Protein AF-A0A916Z5V9-F1 (afdb_monomer)

Mean predicted aligned error: 11.47 Å

Nearest PDB structures (foldseek):
  3dfe-assembly2_C  TM=6.364E-01  e=1.046E-01  Trichormus variabilis ATCC 29413
  3dfe-assembly1_F  TM=5.814E-01  e=8.652E-02  Trichormus variabilis ATCC 29413
  6wue-assembly1_A-2  TM=5.773E-01  e=1.529E-01  Synechocystis sp. PCC 6803
  5aa0-assembly1_BZ  TM=5.928E-01  e=3.622E+00  Thermus thermophilus HB8
  5a9z-assembly1_CA  TM=5.928E-01  e=7.267E+00  Thermus thermophilus HB8

Secondary structure (DSSP, 8-state):
--------------S---TT-EEEEE-SHHHHHHHHHHHHHTT---EEEEE-SSS-EEEEE-S--HHHHHHHHHHHHHH-GGGBPPHHHHHHTT---

Foldseek 3Di:
DDDDDDDDPPPPPPPDDPPPKFKWKDQDPVVVVVLCVQLVVLQQNAWDWDDQDPGTIIIIGPPGDPSSVVSSVVVCVVPPVPGGDDCVRCVVSVHDD

Structure (mmCIF, N/CA/C/O backbone):
data_AF-A0A916Z5V9-F1
#
_entry.id   AF-A0A916Z5V9-F1
#
loop_
_atom_site.group_PDB
_atom_site.id
_atom_site.type_symbol
_atom_site.label_atom_id
_atom_site.label_alt_id
_atom_site.label_comp_id
_atom_site.label_asym_id
_atom_site.label_entity_id
_atom_site.label_seq_id
_atom_site.pdbx_PDB_ins_code
_atom_site.Cartn_x
_atom_site.Cartn_y
_atom_site.Cartn_z
_atom_site.occupancy
_atom_site.B_iso_or_equiv
_atom_site.auth_seq_id
_atom_site.auth_comp_id
_atom_site.auth_asym_id
_atom_site.auth_atom_id
_atom_site.pdbx_PDB_model_num
ATOM 1 N N . MET A 1 1 ? 27.847 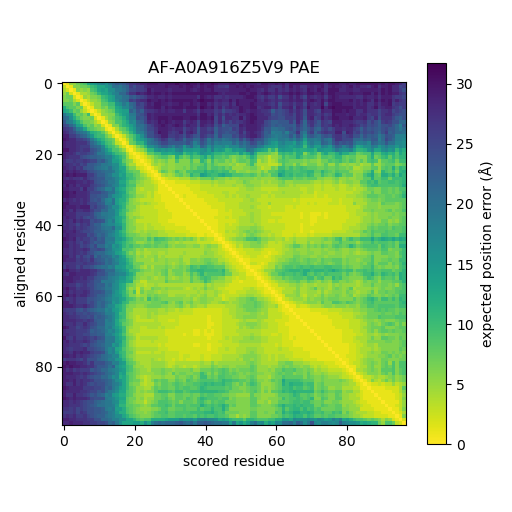-53.740 -15.525 1.00 38.66 1 MET A N 1
ATOM 2 C CA . MET A 1 1 ? 27.780 -52.319 -15.929 1.00 38.66 1 MET A CA 1
ATOM 3 C C . MET A 1 1 ? 26.771 -51.641 -15.010 1.00 38.66 1 MET A C 1
ATOM 5 O O . MET A 1 1 ? 25.653 -52.128 -14.924 1.00 38.66 1 MET A O 1
ATOM 9 N N . LYS A 1 2 ? 27.189 -50.651 -14.214 1.00 37.53 2 LYS A N 1
ATOM 10 C CA . LYS A 1 2 ? 26.376 -50.005 -13.168 1.00 37.53 2 LYS A CA 1
ATOM 11 C C . LYS A 1 2 ? 26.188 -48.518 -13.507 1.00 37.53 2 LYS A C 1
ATOM 13 O O . LYS A 1 2 ? 27.199 -47.836 -13.586 1.00 37.53 2 LYS A O 1
ATOM 18 N N . ILE A 1 3 ? 24.910 -48.100 -13.578 1.00 44.22 3 ILE A N 1
ATOM 19 C CA . ILE A 1 3 ? 24.325 -46.783 -13.203 1.00 44.22 3 ILE A CA 1
ATOM 20 C C . ILE A 1 3 ? 24.714 -45.628 -14.174 1.00 44.22 3 ILE A C 1
ATOM 22 O O . ILE A 1 3 ? 25.843 -45.557 -14.624 1.00 44.22 3 ILE A O 1
ATOM 26 N N . ALA A 1 4 ? 23.837 -44.730 -14.636 1.00 41.12 4 ALA A N 1
ATOM 27 C CA . ALA A 1 4 ? 22.837 -43.970 -13.896 1.00 41.12 4 ALA A CA 1
ATOM 28 C C . ALA A 1 4 ? 21.646 -43.537 -14.766 1.00 41.12 4 ALA A C 1
ATOM 30 O O . ALA A 1 4 ? 21.824 -43.027 -15.869 1.00 41.12 4 ALA A O 1
ATOM 31 N 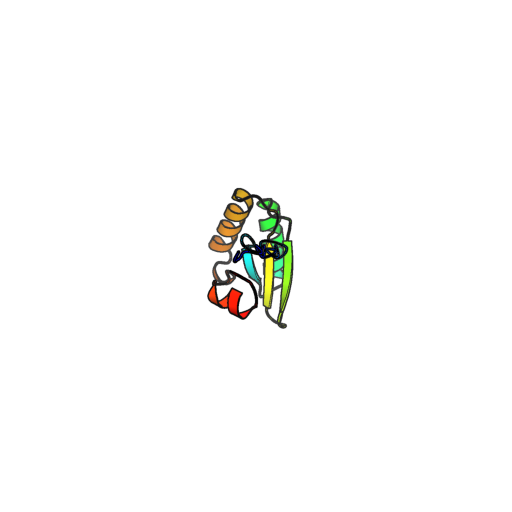N . ILE A 1 5 ? 20.437 -43.670 -14.218 1.00 53.47 5 ILE A N 1
ATOM 32 C CA . ILE A 1 5 ? 19.259 -42.931 -14.675 1.00 53.47 5 ILE A CA 1
ATOM 33 C C . ILE A 1 5 ? 19.344 -41.560 -14.005 1.00 53.47 5 ILE A C 1
ATOM 35 O O . ILE A 1 5 ? 19.203 -41.453 -12.787 1.00 53.47 5 ILE A O 1
ATOM 39 N N . ALA A 1 6 ? 19.622 -40.525 -14.793 1.00 44.69 6 ALA A N 1
ATOM 40 C CA . ALA A 1 6 ? 19.516 -39.147 -14.345 1.00 44.69 6 ALA A CA 1
ATOM 41 C C . ALA A 1 6 ? 18.028 -38.803 -14.194 1.00 44.69 6 ALA A C 1
ATOM 43 O O . ALA A 1 6 ? 17.331 -38.544 -15.173 1.00 44.69 6 ALA A O 1
ATOM 44 N N . LEU A 1 7 ? 17.532 -38.837 -12.958 1.00 46.75 7 LEU A N 1
ATOM 45 C CA . LEU A 1 7 ? 16.286 -38.175 -12.597 1.00 46.75 7 LEU A CA 1
ATOM 46 C C . LEU A 1 7 ? 16.545 -36.671 -12.698 1.00 46.75 7 LEU A C 1
ATOM 48 O O . LEU A 1 7 ? 17.186 -36.102 -11.818 1.00 46.75 7 LEU A O 1
ATOM 52 N N . LEU A 1 8 ? 16.087 -36.035 -13.781 1.00 37.38 8 LEU A N 1
ATOM 53 C CA . LEU A 1 8 ? 15.922 -34.586 -13.786 1.00 37.38 8 LEU A CA 1
ATOM 54 C C . LEU A 1 8 ? 14.829 -34.263 -12.758 1.00 37.38 8 LEU A C 1
ATOM 56 O O . LEU A 1 8 ? 13.681 -34.665 -12.975 1.00 37.38 8 LEU A O 1
ATOM 60 N N . PRO A 1 9 ? 15.128 -33.550 -11.659 1.00 48.97 9 PRO A N 1
ATOM 61 C CA . PRO A 1 9 ? 14.071 -32.935 -10.886 1.00 48.97 9 PRO A CA 1
ATOM 62 C C . PRO A 1 9 ? 13.402 -31.915 -11.806 1.00 48.97 9 PRO A C 1
ATOM 64 O O . PRO A 1 9 ? 14.007 -30.920 -12.205 1.00 48.97 9 PRO A O 1
ATOM 67 N N . MET A 1 10 ? 12.157 -32.199 -12.182 1.00 37.28 10 MET A N 1
ATOM 68 C CA . MET A 1 10 ? 11.261 -31.189 -12.718 1.00 37.28 10 MET A CA 1
ATOM 69 C C . MET A 1 10 ? 11.138 -30.116 -11.638 1.00 37.28 10 MET A C 1
ATOM 71 O O . MET A 1 10 ? 10.428 -30.290 -10.648 1.00 37.28 10 MET A O 1
ATOM 75 N N . LEU A 1 11 ? 11.906 -29.040 -11.799 1.00 41.03 11 LEU A N 1
ATOM 76 C CA . LEU A 1 11 ? 11.712 -27.796 -11.079 1.00 41.03 11 LEU A CA 1
ATOM 77 C C . LEU A 1 11 ? 10.293 -27.343 -11.407 1.00 41.03 11 LEU A C 1
ATOM 79 O O . LEU A 1 11 ? 10.021 -26.830 -12.491 1.00 41.03 11 LEU A O 1
ATOM 83 N N . MET A 1 12 ? 9.386 -27.596 -10.468 1.00 42.56 12 MET A N 1
ATOM 84 C CA . MET A 1 12 ? 8.134 -26.874 -10.352 1.00 42.56 12 MET A CA 1
ATOM 85 C C . MET A 1 12 ? 8.521 -25.399 -10.275 1.00 42.56 12 MET A C 1
ATOM 87 O O . MET A 1 12 ? 8.905 -24.902 -9.218 1.00 42.56 12 MET A O 1
ATOM 91 N N . ALA A 1 13 ? 8.490 -24.714 -11.416 1.00 40.69 13 ALA A N 1
ATOM 92 C CA . ALA A 1 13 ? 8.398 -23.271 -11.451 1.00 40.69 13 ALA A CA 1
ATOM 93 C C . ALA A 1 13 ? 7.062 -22.937 -10.784 1.00 40.69 13 ALA A C 1
ATOM 95 O O . ALA A 1 13 ? 6.013 -22.922 -11.428 1.00 40.69 13 ALA A O 1
ATOM 96 N N . GLY A 1 14 ? 7.100 -22.783 -9.457 1.00 36.44 14 GLY A N 1
ATOM 97 C CA . GLY A 1 14 ? 6.017 -22.191 -8.697 1.00 36.44 14 GLY A CA 1
ATOM 98 C C . GLY A 1 14 ? 5.663 -20.883 -9.387 1.00 36.44 14 GLY A C 1
ATOM 99 O O . GLY A 1 14 ? 6.521 -20.025 -9.596 1.00 36.44 14 GLY A O 1
ATOM 100 N N . CYS A 1 15 ? 4.426 -20.797 -9.857 1.00 39.25 15 CYS A N 1
ATOM 101 C CA . CYS A 1 15 ? 3.911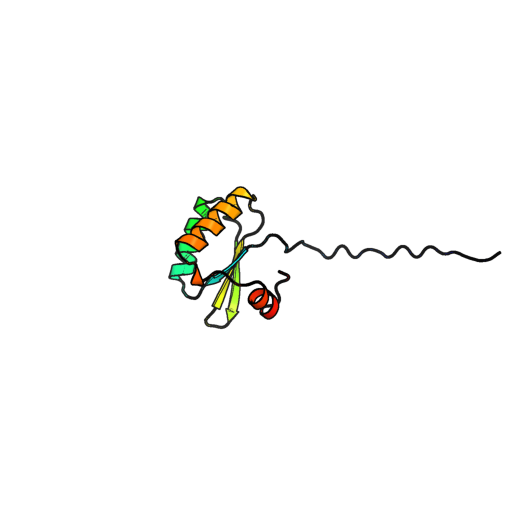 -19.625 -10.532 1.00 39.25 15 CYS A CA 1
ATOM 102 C C . CYS A 1 15 ? 4.076 -18.391 -9.638 1.00 39.25 15 CYS A C 1
ATOM 104 O O . CYS A 1 15 ? 3.582 -18.376 -8.517 1.00 39.25 15 CYS A O 1
ATOM 106 N N . GLY A 1 16 ? 4.692 -17.349 -10.196 1.00 34.94 16 GLY A N 1
ATOM 107 C CA . GLY A 1 16 ? 4.447 -15.966 -9.795 1.00 34.94 16 GLY A CA 1
ATOM 108 C C . GLY A 1 16 ? 5.200 -15.498 -8.556 1.00 34.94 16 GLY A C 1
ATOM 109 O O . GLY A 1 16 ? 4.687 -15.510 -7.448 1.00 34.94 16 GLY A O 1
ATOM 110 N N . GLN A 1 17 ? 6.401 -14.993 -8.798 1.00 36.47 17 GLN A N 1
ATOM 111 C CA . GLN A 1 17 ? 7.197 -14.128 -7.932 1.00 36.47 17 GLN A CA 1
ATOM 112 C C . GLN A 1 17 ? 6.327 -13.057 -7.223 1.00 36.47 17 GLN A C 1
ATOM 114 O O . GLN A 1 17 ? 5.920 -12.075 -7.839 1.00 36.47 17 GLN A O 1
ATOM 119 N N . VAL A 1 18 ? 6.059 -13.229 -5.922 1.00 44.38 18 VAL A N 1
ATOM 120 C CA . VAL A 1 18 ? 5.440 -12.208 -5.040 1.00 44.38 18 VAL A CA 1
ATOM 121 C C . VAL A 1 18 ? 6.483 -11.188 -4.547 1.00 44.38 18 VAL A C 1
ATOM 123 O O . VAL A 1 18 ? 6.143 -10.167 -3.960 1.00 44.38 18 VAL A O 1
ATOM 126 N N . GLY A 1 19 ? 7.766 -11.429 -4.841 1.00 42.59 19 GLY A N 1
ATOM 127 C CA . GLY A 1 19 ? 8.925 -10.743 -4.255 1.00 42.59 19 GLY A CA 1
ATOM 128 C C . GLY A 1 19 ? 9.120 -9.266 -4.612 1.00 42.59 19 GLY A C 1
ATOM 129 O O . GLY A 1 19 ? 10.210 -8.747 -4.410 1.00 42.59 19 GLY A O 1
ATOM 130 N N . ASP A 1 20 ? 8.115 -8.590 -5.163 1.00 53.81 20 ASP A N 1
ATOM 131 C CA . ASP A 1 20 ? 8.181 -7.152 -5.440 1.00 53.81 20 ASP A CA 1
ATOM 132 C C . ASP A 1 20 ? 6.803 -6.474 -5.316 1.00 53.81 20 ASP A C 1
ATOM 134 O O . ASP A 1 20 ? 6.465 -5.540 -6.049 1.00 53.81 20 ASP A O 1
ATOM 138 N N . ALA A 1 21 ? 5.966 -6.997 -4.421 1.00 57.16 21 ALA A N 1
ATOM 139 C CA . ALA A 1 21 ? 4.719 -6.366 -4.034 1.00 57.16 21 ALA A CA 1
ATOM 140 C C . ALA A 1 21 ? 4.917 -5.592 -2.726 1.00 57.16 21 ALA A C 1
ATOM 142 O O . ALA A 1 21 ? 5.419 -6.131 -1.739 1.00 57.16 21 ALA A O 1
ATOM 143 N N . ALA A 1 22 ? 4.546 -4.311 -2.718 1.00 64.81 22 ALA A N 1
ATOM 144 C CA . ALA A 1 22 ? 4.540 -3.524 -1.494 1.00 64.81 22 ALA A CA 1
ATOM 145 C C . ALA A 1 22 ? 3.190 -3.701 -0.795 1.00 64.81 22 ALA A C 1
ATOM 147 O O . ALA A 1 22 ? 2.149 -3.562 -1.439 1.00 64.81 22 ALA A O 1
ATOM 148 N N . HIS A 1 23 ? 3.231 -4.027 0.496 1.00 71.50 23 HIS A N 1
ATOM 149 C CA . HIS A 1 23 ? 2.072 -4.394 1.301 1.00 71.50 23 HIS A CA 1
ATOM 150 C C . HIS A 1 23 ? 1.896 -3.387 2.438 1.00 71.50 23 HIS A C 1
ATOM 152 O O . HIS A 1 23 ? 2.829 -3.138 3.202 1.00 71.50 23 HIS A O 1
ATOM 158 N N . TYR A 1 24 ? 0.694 -2.839 2.576 1.00 73.62 24 TYR A N 1
ATOM 159 C CA . TYR A 1 24 ? 0.405 -1.794 3.560 1.00 73.62 24 TYR A CA 1
ATOM 160 C C . TYR A 1 24 ? -0.921 -2.077 4.265 1.00 73.62 24 TYR A C 1
ATOM 162 O O . TYR A 1 24 ? -1.904 -2.390 3.593 1.00 73.62 24 TYR A O 1
ATOM 170 N N . ALA A 1 25 ? -0.957 -1.971 5.593 1.00 74.88 25 ALA A N 1
ATOM 171 C CA . ALA A 1 25 ? -2.147 -2.183 6.407 1.00 74.88 25 ALA A CA 1
ATOM 172 C C . ALA A 1 25 ? -2.989 -0.917 6.461 1.00 74.88 25 ALA A C 1
ATOM 174 O O . ALA A 1 25 ? -2.622 0.067 7.088 1.00 74.88 25 ALA A O 1
ATOM 175 N N . VAL A 1 26 ? -4.157 -0.959 5.848 1.00 72.12 26 VAL A N 1
ATOM 176 C CA . VAL A 1 26 ? -5.058 0.181 5.786 1.00 72.12 26 VAL A CA 1
ATOM 177 C C . VAL A 1 26 ? -6.196 -0.057 6.766 1.00 72.12 26 VAL A C 1
ATOM 179 O O . VAL A 1 26 ? -6.820 -1.116 6.727 1.00 72.12 26 VAL A O 1
ATOM 182 N N . GLY A 1 27 ? -6.423 0.893 7.676 1.00 66.69 27 GLY A N 1
ATOM 183 C CA . GLY A 1 27 ? -7.425 0.787 8.746 1.00 66.69 27 GLY A CA 1
ATOM 184 C C . GLY A 1 27 ? -8.700 1.596 8.494 1.00 66.69 27 GLY A C 1
ATOM 185 O O . GLY A 1 27 ? -9.661 1.485 9.252 1.00 66.69 27 GLY A O 1
ATOM 186 N N . SER A 1 28 ? -8.739 2.410 7.433 1.00 73.81 28 SER A N 1
ATOM 187 C CA . SER A 1 28 ? -9.900 3.238 7.103 1.00 73.81 28 SER A CA 1
ATOM 188 C C . SER A 1 28 ? -10.131 3.367 5.594 1.00 73.81 28 SER A C 1
ATOM 190 O O . SER A 1 28 ? -9.212 3.259 4.779 1.00 73.81 28 SER A O 1
ATOM 192 N N . ALA A 1 29 ? -11.383 3.631 5.207 1.00 75.38 29 ALA A N 1
ATOM 193 C CA . ALA A 1 29 ? -11.736 3.906 3.813 1.00 75.38 29 ALA A CA 1
ATOM 194 C C . ALA A 1 29 ? -11.095 5.203 3.281 1.00 75.38 29 ALA A C 1
ATOM 196 O O . ALA A 1 29 ? -10.840 5.311 2.081 1.00 75.38 29 ALA A O 1
ATOM 197 N N . ASP A 1 30 ? -10.822 6.167 4.165 1.00 82.12 30 ASP A N 1
ATOM 198 C CA . ASP A 1 30 ? -10.165 7.430 3.822 1.00 82.12 30 ASP A CA 1
ATOM 199 C C . ASP A 1 30 ? -8.694 7.205 3.445 1.00 82.12 30 ASP A C 1
ATOM 201 O O . ASP A 1 30 ? -8.242 7.657 2.390 1.00 82.12 30 ASP A O 1
ATOM 205 N N . ASP A 1 31 ? -7.976 6.403 4.235 1.00 79.38 31 ASP A N 1
ATOM 206 C CA . ASP A 1 31 ? -6.591 6.024 3.941 1.00 79.38 31 ASP A CA 1
ATOM 207 C C . ASP A 1 31 ? -6.503 5.228 2.633 1.00 79.38 31 ASP A C 1
ATOM 209 O O . ASP A 1 31 ? -5.648 5.507 1.792 1.00 79.38 31 ASP A O 1
ATOM 213 N N . LEU A 1 32 ? -7.453 4.313 2.388 1.00 79.31 32 LEU A N 1
ATOM 214 C CA . LEU A 1 32 ? -7.548 3.588 1.113 1.00 79.31 32 LEU A CA 1
ATOM 215 C C . LEU A 1 32 ? -7.721 4.544 -0.076 1.00 79.31 32 LEU A C 1
ATOM 217 O O . LEU A 1 32 ? -7.116 4.338 -1.131 1.00 79.31 32 LEU A O 1
ATOM 221 N N . GLY A 1 33 ? -8.543 5.586 0.076 1.00 83.88 33 GLY A N 1
ATOM 222 C CA . GLY A 1 33 ? -8.745 6.614 -0.943 1.00 83.88 33 GLY A CA 1
ATOM 223 C C . GLY A 1 33 ? -7.465 7.394 -1.243 1.00 83.88 33 GLY A C 1
ATOM 224 O O . GLY A 1 33 ? -7.069 7.502 -2.404 1.00 83.88 33 GLY A O 1
ATOM 225 N N . LYS A 1 34 ? -6.779 7.876 -0.201 1.00 87.12 34 LYS A N 1
ATOM 226 C CA . LYS A 1 34 ? -5.513 8.618 -0.325 1.00 87.12 34 LYS A CA 1
ATOM 227 C C . LYS A 1 34 ? -4.418 7.777 -0.977 1.00 87.12 34 LYS A C 1
ATOM 229 O O . LYS A 1 34 ? -3.742 8.244 -1.890 1.00 87.12 34 LYS A O 1
ATOM 234 N N . MET A 1 35 ? -4.297 6.515 -0.574 1.00 86.06 35 MET A N 1
ATOM 235 C CA . MET A 1 35 ? -3.328 5.583 -1.149 1.00 86.06 35 MET A CA 1
ATOM 236 C C . MET A 1 35 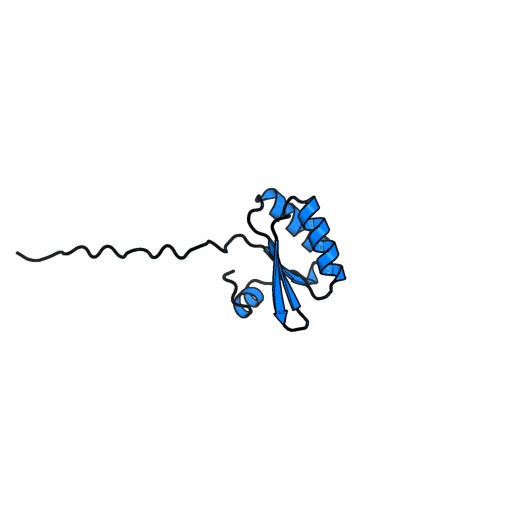? -3.598 5.287 -2.621 1.00 86.06 35 MET A C 1
ATOM 238 O O . MET A 1 35 ? -2.658 5.225 -3.406 1.00 86.06 35 MET A O 1
ATOM 242 N N . ARG A 1 36 ? -4.868 5.144 -3.025 1.00 87.38 36 ARG A N 1
ATOM 243 C CA . ARG A 1 36 ? -5.234 4.969 -4.440 1.00 87.38 36 ARG A CA 1
ATOM 244 C C . ARG A 1 36 ? -4.781 6.143 -5.297 1.00 87.38 36 ARG A C 1
ATOM 246 O O . ARG A 1 36 ? -4.233 5.920 -6.374 1.00 87.38 36 ARG A O 1
ATOM 253 N N . VAL A 1 37 ? -5.007 7.366 -4.819 1.00 90.69 37 VAL A N 1
ATOM 254 C CA . VAL A 1 37 ? -4.592 8.591 -5.517 1.00 90.69 37 VAL A CA 1
ATOM 255 C C . VAL A 1 37 ? -3.070 8.653 -5.611 1.00 90.69 37 VAL A C 1
ATOM 257 O O . VAL A 1 37 ? -2.537 8.761 -6.708 1.00 90.69 37 VAL A O 1
ATOM 260 N N . ALA A 1 38 ? -2.361 8.465 -4.499 1.00 90.75 38 ALA A N 1
ATOM 26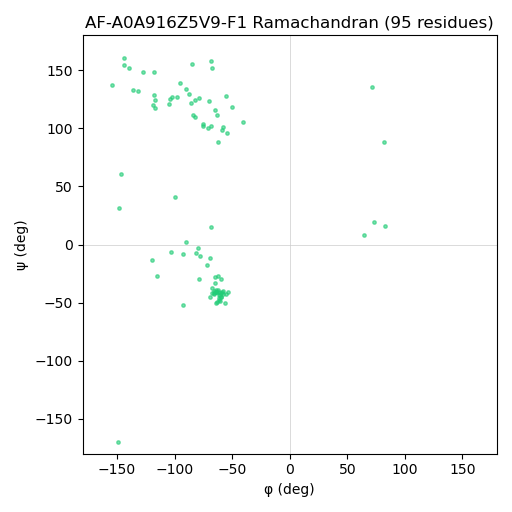1 C CA . ALA A 1 38 ? -0.900 8.495 -4.495 1.00 90.75 38 ALA A CA 1
ATOM 262 C C . ALA A 1 38 ? -0.274 7.397 -5.375 1.00 90.75 38 ALA A C 1
ATOM 264 O O . ALA A 1 38 ? 0.677 7.652 -6.112 1.00 90.75 38 ALA A O 1
ATOM 265 N N . ALA A 1 39 ? -0.826 6.181 -5.352 1.00 89.25 39 ALA A N 1
ATOM 266 C CA . ALA A 1 39 ? -0.378 5.094 -6.216 1.00 89.25 39 ALA A CA 1
ATOM 267 C C . ALA A 1 39 ? -0.616 5.423 -7.697 1.00 89.25 39 ALA A C 1
ATOM 269 O O . ALA A 1 39 ? 0.251 5.160 -8.527 1.00 89.25 39 ALA A O 1
ATOM 270 N N . HIS A 1 40 ? -1.754 6.031 -8.038 1.00 90.19 40 HIS A N 1
ATOM 271 C CA . HIS A 1 40 ? -2.020 6.518 -9.390 1.00 90.19 40 HIS A CA 1
ATOM 272 C C . HIS A 1 40 ? -1.013 7.599 -9.817 1.00 90.19 40 HIS A C 1
ATOM 274 O O . HIS A 1 40 ? -0.418 7.477 -10.888 1.00 90.19 40 HIS A O 1
ATOM 280 N N . ASP A 1 41 ? -0.768 8.598 -8.969 1.00 93.06 41 ASP A N 1
ATOM 281 C CA . ASP A 1 41 ? 0.130 9.724 -9.258 1.00 93.06 41 ASP A CA 1
ATOM 282 C C . ASP A 1 41 ? 1.593 9.283 -9.423 1.00 93.06 41 ASP A C 1
ATOM 284 O O . ASP A 1 41 ? 2.317 9.817 -10.262 1.00 93.06 41 ASP A O 1
ATOM 288 N N . CYS A 1 42 ? 2.014 8.250 -8.689 1.00 89.56 42 CYS A N 1
ATOM 289 C CA . CYS A 1 42 ? 3.326 7.620 -8.848 1.00 89.56 42 CYS A CA 1
ATOM 290 C C . CYS A 1 42 ? 3.407 6.633 -10.031 1.00 89.56 42 CYS A C 1
ATOM 292 O O . CYS A 1 42 ? 4.472 6.069 -10.276 1.00 89.56 42 CYS A O 1
ATOM 294 N N . GLY A 1 43 ? 2.315 6.372 -10.759 1.00 88.38 43 GLY A N 1
ATOM 295 C CA . GLY A 1 43 ? 2.285 5.374 -11.837 1.00 88.38 43 GLY A CA 1
ATOM 296 C C . GLY A 1 43 ? 2.300 3.913 -11.353 1.00 88.38 43 GLY A C 1
ATOM 297 O O . GLY A 1 43 ? 2.614 3.007 -12.123 1.00 88.38 43 GLY A O 1
ATOM 298 N N . ALA A 1 44 ? 1.947 3.671 -10.089 1.00 86.00 44 ALA A N 1
ATOM 299 C CA . ALA A 1 44 ? 1.767 2.364 -9.454 1.00 86.00 44 ALA A CA 1
ATOM 300 C C . ALA A 1 44 ? 0.273 1.970 -9.369 1.00 86.00 44 ALA A C 1
ATOM 302 O O . ALA A 1 44 ? -0.197 1.446 -8.362 1.00 86.00 44 ALA A O 1
ATOM 303 N N . SER A 1 45 ? -0.497 2.245 -10.426 1.00 77.00 45 SER A N 1
ATOM 304 C CA . SER A 1 45 ? -1.964 2.113 -10.448 1.00 77.00 45 SER A CA 1
ATOM 305 C C . SER A 1 45 ?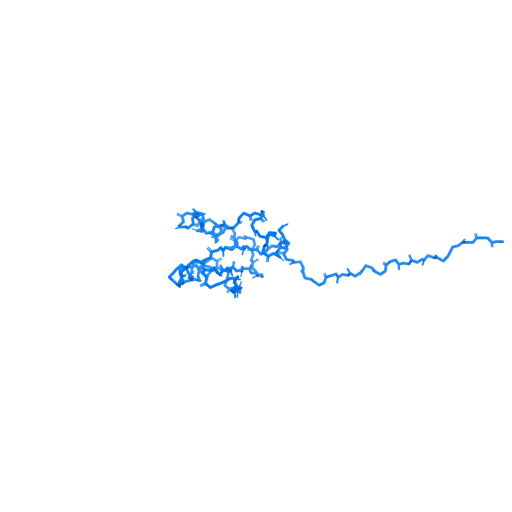 -2.483 0.670 -10.450 1.00 77.00 45 SER A C 1
ATOM 307 O O . SER A 1 45 ? -3.650 0.433 -10.133 1.00 77.00 45 SER A O 1
ATOM 309 N N . GLN A 1 46 ? -1.638 -0.303 -10.795 1.00 78.38 46 GLN A N 1
ATOM 310 C CA . GLN A 1 46 ? -1.969 -1.722 -10.702 1.00 78.38 46 GLN A CA 1
ATOM 311 C C . GLN A 1 46 ? -1.916 -2.170 -9.238 1.00 78.38 46 GLN A C 1
ATOM 313 O O . GLN A 1 46 ? -0.844 -2.341 -8.653 1.00 78.38 46 GLN A O 1
ATOM 318 N N . MET A 1 47 ? -3.100 -2.330 -8.647 1.00 79.50 47 MET A N 1
ATOM 319 C CA . MET A 1 47 ? -3.259 -2.590 -7.220 1.00 79.50 47 MET A CA 1
ATOM 320 C C . MET A 1 47 ? -4.347 -3.626 -6.928 1.00 79.50 47 MET A C 1
ATOM 322 O O . MET A 1 47 ? -5.313 -3.778 -7.680 1.00 79.50 47 MET A O 1
ATOM 326 N N . ARG A 1 48 ? -4.192 -4.336 -5.811 1.00 79.94 48 ARG A N 1
ATOM 327 C CA . ARG A 1 48 ? -5.191 -5.227 -5.208 1.00 79.94 48 ARG A CA 1
ATOM 328 C C . ARG A 1 48 ? -5.370 -4.825 -3.750 1.00 79.94 48 ARG A C 1
ATOM 330 O O . ARG A 1 48 ? -4.435 -4.339 -3.121 1.00 79.94 48 ARG A O 1
ATOM 337 N N . ILE A 1 49 ? -6.581 -5.004 -3.235 1.00 79.62 49 ILE A N 1
ATOM 338 C CA . ILE A 1 49 ? -6.874 -4.836 -1.814 1.00 79.62 49 ILE A CA 1
ATOM 339 C C . ILE A 1 49 ? -7.332 -6.186 -1.287 1.00 79.62 49 ILE A C 1
ATOM 341 O O . ILE A 1 49 ? -8.365 -6.691 -1.727 1.00 79.62 49 ILE A O 1
ATOM 345 N N . ASP A 1 50 ? -6.575 -6.744 -0.353 1.00 79.00 50 ASP A N 1
ATOM 346 C CA . ASP A 1 50 ? -6.912 -7.999 0.306 1.00 79.00 50 ASP A CA 1
ATOM 347 C C . ASP A 1 50 ? -7.477 -7.706 1.692 1.00 79.00 50 ASP A C 1
ATOM 349 O O . ASP A 1 50 ? -6.876 -6.981 2.481 1.00 79.00 50 ASP A O 1
ATOM 353 N N . LYS A 1 51 ? -8.654 -8.245 2.009 1.00 75.31 51 LYS A N 1
ATOM 354 C CA . LYS A 1 51 ? -9.208 -8.136 3.363 1.00 75.31 51 LYS A CA 1
ATOM 355 C C . LYS A 1 51 ? -8.513 -9.158 4.264 1.00 75.31 51 LYS A C 1
ATOM 357 O O . LYS A 1 51 ? -8.514 -10.341 3.938 1.00 75.31 51 LYS A O 1
ATOM 362 N N . VAL A 1 52 ? -7.952 -8.700 5.380 1.00 71.31 52 VAL A N 1
ATOM 363 C CA . VAL A 1 52 ? -7.295 -9.557 6.383 1.00 71.31 52 VAL A CA 1
ATOM 364 C C . VAL A 1 52 ? -8.302 -9.940 7.454 1.00 71.31 52 VAL A C 1
ATOM 366 O O . VAL A 1 52 ? -8.518 -11.117 7.721 1.00 71.31 52 VAL A O 1
ATOM 369 N N . ASP A 1 53 ? -8.962 -8.930 8.015 1.00 71.44 53 ASP A N 1
ATOM 370 C CA . ASP A 1 53 ? -10.040 -9.060 8.986 1.00 71.44 53 ASP A CA 1
ATOM 371 C C . ASP A 1 53 ? -11.023 -7.883 8.840 1.00 71.44 53 ASP A C 1
ATOM 373 O O . ASP A 1 53 ? -10.997 -7.148 7.849 1.00 71.44 53 ASP A O 1
ATOM 377 N N . ASP A 1 54 ? -11.958 -7.731 9.777 1.00 69.12 54 ASP A N 1
ATOM 378 C CA . ASP A 1 54 ? -12.984 -6.680 9.733 1.00 69.12 54 ASP A CA 1
ATOM 379 C C . ASP A 1 54 ? -12.442 -5.261 9.958 1.00 69.12 54 ASP A C 1
ATOM 381 O O . ASP A 1 54 ? -13.153 -4.286 9.716 1.00 69.12 54 ASP A O 1
ATOM 385 N N . THR A 1 55 ? -11.190 -5.147 10.389 1.00 64.75 55 THR A N 1
ATOM 386 C CA . THR A 1 55 ? -10.514 -3.902 10.760 1.00 64.75 55 THR A CA 1
ATOM 387 C C . THR A 1 55 ? -9.272 -3.601 9.924 1.00 64.75 55 THR A C 1
ATOM 389 O O . THR A 1 55 ? -8.778 -2.476 9.967 1.00 64.75 55 THR A O 1
ATOM 392 N N . GLN A 1 56 ? -8.767 -4.577 9.163 1.00 68.06 56 GLN A N 1
ATOM 393 C CA . GLN A 1 56 ? -7.529 -4.447 8.398 1.00 68.06 56 GLN A CA 1
ATOM 394 C C . GLN A 1 56 ? -7.683 -4.907 6.944 1.00 68.06 56 GLN A C 1
ATOM 396 O O . GLN A 1 56 ? -8.136 -6.018 6.643 1.00 68.06 56 GLN A O 1
ATOM 401 N N . TRP A 1 57 ? -7.198 -4.065 6.035 1.00 75.50 57 TRP A N 1
ATOM 402 C CA . TRP A 1 57 ? -7.012 -4.378 4.620 1.00 75.50 57 TRP A CA 1
ATOM 403 C C . TRP A 1 57 ? -5.536 -4.274 4.247 1.00 75.50 57 TRP A C 1
ATOM 405 O O . TRP A 1 57 ? -4.817 -3.447 4.795 1.00 75.50 57 TRP A O 1
ATOM 415 N N . VAL A 1 58 ? -5.079 -5.074 3.290 1.00 75.75 58 VAL A N 1
ATOM 416 C CA . VAL A 1 58 ? -3.740 -4.970 2.709 1.00 75.75 58 VAL A CA 1
ATOM 417 C C . VAL A 1 58 ? -3.853 -4.347 1.340 1.00 75.75 58 VAL A C 1
ATOM 419 O O . VAL A 1 58 ? -4.511 -4.890 0.456 1.00 75.75 58 VAL A O 1
ATOM 422 N N . PHE A 1 59 ? -3.179 -3.223 1.155 1.00 78.19 59 PHE A N 1
ATOM 423 C CA . PHE A 1 59 ? -2.964 -2.637 -0.155 1.00 78.19 59 PHE A CA 1
ATOM 424 C C . PHE A 1 59 ? -1.722 -3.261 -0.786 1.00 78.19 59 PHE A C 1
ATOM 426 O O . PHE A 1 59 ? -0.642 -3.177 -0.206 1.00 78.19 59 PHE A O 1
ATOM 433 N N . VAL A 1 60 ? -1.884 -3.869 -1.959 1.00 76.56 60 VAL A N 1
ATOM 434 C CA . VAL A 1 60 ? -0.826 -4.570 -2.695 1.00 76.56 60 VAL A CA 1
ATOM 435 C C . VAL A 1 60 ? -0.619 -3.889 -4.042 1.00 76.56 60 VAL A C 1
ATOM 437 O O . VAL A 1 60 ? -1.547 -3.859 -4.851 1.00 76.56 60 VAL A O 1
ATOM 440 N N . THR A 1 61 ? 0.582 -3.377 -4.321 1.00 76.44 61 THR A N 1
ATOM 441 C CA . THR A 1 61 ? 0.961 -2.904 -5.668 1.00 76.44 61 THR A CA 1
ATOM 442 C C . THR A 1 61 ? 1.698 -3.997 -6.437 1.00 76.44 61 THR A C 1
ATOM 444 O O . THR A 1 61 ? 2.537 -4.697 -5.878 1.00 76.44 61 THR A O 1
ATOM 447 N N . TYR A 1 62 ? 1.410 -4.163 -7.728 1.00 76.44 62 TYR A N 1
ATOM 448 C CA . TYR A 1 62 ? 2.099 -5.132 -8.590 1.00 76.44 62 TYR A CA 1
ATOM 449 C C . TYR A 1 62 ? 2.271 -4.576 -10.002 1.00 76.44 62 TYR A C 1
ATOM 451 O O . TYR A 1 62 ? 1.619 -3.613 -10.382 1.00 76.44 62 TYR A O 1
ATOM 459 N N . GLY A 1 63 ? 3.196 -5.137 -10.786 1.00 76.62 63 GLY A N 1
ATOM 460 C CA . GLY A 1 63 ? 3.389 -4.734 -12.189 1.00 76.62 63 GLY A CA 1
ATOM 461 C C . GLY A 1 63 ? 3.859 -3.285 -12.412 1.00 76.62 63 GLY A C 1
ATOM 462 O O . GLY A 1 63 ? 3.896 -2.832 -13.554 1.00 76.62 63 GLY A O 1
ATOM 463 N N . ALA A 1 64 ? 4.216 -2.555 -11.351 1.00 80.00 64 ALA A N 1
ATOM 464 C CA . ALA A 1 64 ? 4.762 -1.203 -11.420 1.00 80.00 64 ALA A CA 1
ATOM 465 C C . ALA A 1 64 ? 6.285 -1.218 -11.651 1.00 80.00 64 ALA A C 1
ATOM 467 O O . ALA A 1 64 ? 6.970 -2.178 -11.292 1.00 80.00 64 ALA A O 1
ATOM 468 N N . SER A 1 65 ? 6.827 -0.140 -12.224 1.00 85.81 65 SER A N 1
ATOM 469 C CA . SER A 1 65 ? 8.281 0.039 -12.333 1.00 85.81 65 SER A CA 1
ATOM 470 C C . SER A 1 65 ? 8.914 0.264 -10.952 1.00 85.81 65 SER A C 1
ATOM 472 O O . SER A 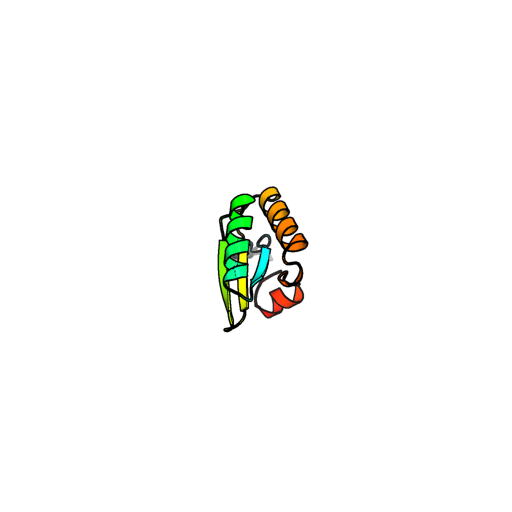1 65 ? 8.238 0.722 -10.030 1.00 85.81 65 SER A O 1
ATOM 474 N N . ALA A 1 66 ? 10.217 0.003 -10.809 1.00 83.94 66 ALA A N 1
ATOM 475 C CA . ALA A 1 66 ? 10.936 0.285 -9.562 1.00 83.94 66 ALA A CA 1
ATOM 476 C C . ALA A 1 66 ? 10.799 1.762 -9.135 1.00 83.94 66 ALA A C 1
ATOM 478 O O . ALA A 1 66 ? 10.479 2.042 -7.987 1.00 83.94 66 ALA A O 1
ATOM 479 N N . ALA A 1 67 ? 10.901 2.703 -10.082 1.00 86.25 67 ALA A N 1
ATOM 480 C CA . ALA A 1 67 ? 10.739 4.133 -9.807 1.00 86.25 67 ALA A CA 1
ATOM 481 C C . ALA A 1 67 ? 9.333 4.493 -9.288 1.00 86.25 67 ALA A C 1
ATOM 483 O O . ALA A 1 67 ? 9.196 5.307 -8.376 1.00 86.25 67 ALA A O 1
ATOM 484 N N . ALA A 1 68 ? 8.287 3.867 -9.839 1.00 86.38 68 ALA A N 1
ATOM 485 C CA . ALA A 1 68 ? 6.915 4.059 -9.371 1.00 86.38 68 ALA A CA 1
ATOM 486 C C . ALA A 1 68 ? 6.723 3.519 -7.944 1.00 86.38 68 ALA A C 1
ATOM 488 O O . ALA A 1 68 ? 6.076 4.157 -7.111 1.00 86.38 68 ALA A O 1
ATOM 489 N N . LYS A 1 69 ? 7.326 2.362 -7.643 1.00 81.44 69 LYS A N 1
ATOM 490 C CA . LYS A 1 69 ? 7.303 1.764 -6.302 1.00 81.44 69 LYS A CA 1
ATOM 491 C C . LYS A 1 69 ? 8.054 2.615 -5.286 1.00 81.44 69 LYS A C 1
ATOM 493 O O . LYS A 1 69 ? 7.536 2.819 -4.193 1.00 81.44 69 LYS A O 1
ATOM 498 N N . ASP A 1 70 ? 9.217 3.147 -5.646 1.00 86.00 70 ASP A N 1
ATOM 499 C CA . ASP A 1 70 ? 10.008 4.016 -4.770 1.00 86.00 70 ASP A CA 1
ATOM 500 C C . ASP A 1 70 ? 9.285 5.340 -4.484 1.00 86.00 70 ASP A C 1
ATOM 502 O O . ASP A 1 70 ? 9.232 5.775 -3.333 1.00 86.00 70 ASP A O 1
ATOM 506 N N . CYS A 1 71 ? 8.657 5.944 -5.502 1.00 88.56 71 CYS A N 1
ATOM 507 C CA . CYS A 1 71 ? 7.793 7.118 -5.340 1.00 88.56 71 CYS A CA 1
ATOM 508 C C . CYS A 1 71 ? 6.669 6.847 -4.335 1.00 88.56 71 CYS A C 1
ATOM 510 O O . CYS A 1 71 ? 6.483 7.605 -3.381 1.00 88.56 71 CYS A O 1
ATOM 512 N N . PHE A 1 72 ? 5.951 5.734 -4.514 1.00 87.69 72 PHE A N 1
ATOM 513 C CA . PHE A 1 72 ? 4.830 5.396 -3.647 1.00 87.69 72 PHE A CA 1
ATOM 514 C C . PHE A 1 72 ? 5.286 5.059 -2.225 1.00 87.69 72 PHE A C 1
ATOM 516 O O . PHE A 1 72 ? 4.699 5.542 -1.260 1.00 87.69 72 PHE A O 1
ATOM 523 N N . ARG A 1 73 ? 6.385 4.308 -2.076 1.00 83.75 73 ARG A N 1
ATOM 524 C CA . ARG A 1 73 ? 6.977 3.995 -0.769 1.00 83.75 73 ARG A CA 1
ATOM 525 C C . ARG A 1 73 ? 7.393 5.261 -0.029 1.00 83.75 73 ARG A C 1
ATOM 527 O O . ARG A 1 73 ? 7.118 5.377 1.161 1.00 83.75 73 ARG A O 1
ATOM 534 N N . LYS A 1 74 ? 7.989 6.229 -0.731 1.00 87.88 74 LYS A N 1
ATOM 535 C CA . LYS A 1 74 ? 8.309 7.535 -0.154 1.00 87.88 74 LYS A CA 1
ATOM 536 C C . LYS A 1 74 ? 7.051 8.268 0.316 1.00 87.88 74 LYS A C 1
ATOM 538 O O . LYS A 1 74 ? 7.041 8.781 1.429 1.00 87.88 74 LYS A O 1
ATOM 543 N N . TRP A 1 75 ? 5.994 8.293 -0.495 1.00 89.94 75 TRP A N 1
ATOM 544 C CA . TRP A 1 75 ? 4.733 8.920 -0.097 1.00 89.94 75 TRP A CA 1
ATOM 545 C C . TRP A 1 75 ? 4.149 8.275 1.166 1.00 89.94 75 TRP A C 1
ATOM 547 O O . TRP A 1 75 ? 3.755 9.001 2.078 1.00 89.94 75 TRP A O 1
ATOM 557 N N . VAL A 1 76 ? 4.139 6.938 1.246 1.00 86.00 76 VAL A N 1
ATOM 558 C CA . VAL A 1 76 ? 3.663 6.215 2.435 1.00 86.00 76 VAL A CA 1
ATOM 559 C C . VAL A 1 76 ? 4.505 6.580 3.652 1.00 86.00 76 VAL A C 1
ATOM 561 O O . VAL A 1 76 ? 3.943 6.969 4.666 1.00 86.00 76 VAL A O 1
ATOM 564 N N . HIS A 1 77 ? 5.833 6.548 3.543 1.00 84.12 77 HIS A N 1
ATOM 565 C CA . HIS A 1 77 ? 6.720 6.914 4.646 1.00 84.12 77 HIS A CA 1
ATOM 566 C C . HIS A 1 77 ? 6.477 8.345 5.161 1.00 84.12 77 HIS A C 1
ATOM 568 O O . HIS A 1 77 ? 6.476 8.576 6.367 1.00 84.12 77 HIS A O 1
ATOM 574 N N . ASP A 1 78 ? 6.235 9.299 4.257 1.00 87.06 78 ASP A N 1
ATOM 575 C CA . ASP A 1 78 ? 6.057 10.713 4.605 1.00 87.06 78 ASP A CA 1
ATOM 576 C C . ASP A 1 78 ? 4.651 11.036 5.162 1.00 87.06 78 ASP A C 1
ATOM 578 O O . ASP A 1 78 ? 4.506 11.980 5.936 1.00 87.06 78 ASP A O 1
ATOM 582 N N . ASN A 1 79 ? 3.607 10.299 4.754 1.00 86.12 79 ASN A N 1
ATOM 583 C CA . ASN A 1 79 ? 2.203 10.652 5.040 1.00 86.12 79 ASN A CA 1
ATOM 584 C C . ASN A 1 79 ? 1.474 9.645 5.932 1.00 86.12 79 ASN A C 1
ATOM 586 O O . ASN A 1 79 ? 0.510 10.006 6.605 1.00 86.12 79 ASN A O 1
ATOM 590 N N . ALA A 1 80 ? 1.897 8.386 5.903 1.00 80.50 80 ALA A N 1
ATOM 591 C CA . ALA A 1 80 ? 1.277 7.285 6.619 1.00 80.50 80 ALA A CA 1
ATOM 592 C C . ALA A 1 80 ? 2.353 6.264 7.063 1.00 80.50 80 ALA A C 1
ATOM 594 O O . ALA A 1 80 ? 2.332 5.107 6.654 1.00 80.50 80 ALA A O 1
ATOM 595 N N . PRO A 1 81 ? 3.336 6.659 7.891 1.00 74.75 81 PRO A N 1
ATOM 596 C CA . PRO A 1 81 ? 4.394 5.739 8.319 1.00 74.75 81 PRO A CA 1
ATOM 597 C C . PRO A 1 81 ? 3.850 4.546 9.125 1.00 74.75 81 PRO A C 1
ATOM 599 O O . PRO A 1 81 ? 4.419 3.459 9.083 1.00 74.75 81 PRO A O 1
ATOM 602 N N . ASP A 1 82 ? 2.716 4.725 9.806 1.00 73.75 82 ASP A N 1
ATOM 603 C CA . ASP A 1 82 ? 2.125 3.714 10.688 1.00 73.75 82 ASP A CA 1
ATOM 604 C C . ASP A 1 82 ? 1.383 2.588 9.940 1.00 73.75 82 ASP A C 1
ATOM 606 O O . ASP A 1 82 ? 1.012 1.588 10.555 1.00 73.75 82 ASP A O 1
ATOM 610 N N . ILE A 1 83 ? 1.159 2.726 8.623 1.00 74.31 83 ILE A N 1
ATOM 611 C CA . ILE A 1 83 ? 0.486 1.699 7.804 1.00 74.31 83 ILE A CA 1
ATOM 612 C C . ILE A 1 83 ? 1.462 0.726 7.136 1.00 74.31 83 ILE A C 1
ATOM 614 O O . ILE A 1 83 ? 1.035 -0.252 6.517 1.00 74.31 83 ILE A O 1
ATOM 618 N N . GLU A 1 84 ? 2.771 0.977 7.207 1.00 69.12 84 GLU A N 1
ATOM 619 C CA . GLU A 1 84 ? 3.762 0.087 6.607 1.00 69.12 84 GLU A CA 1
ATOM 620 C C . GLU A 1 84 ? 3.842 -1.230 7.390 1.00 69.12 84 GLU A C 1
ATOM 622 O O . GLU A 1 84 ? 4.074 -1.266 8.600 1.00 69.12 84 GLU A O 1
ATOM 627 N N . LEU A 1 85 ? 3.625 -2.346 6.690 1.00 70.38 85 LEU A N 1
ATOM 628 C CA . LEU A 1 85 ? 3.682 -3.666 7.301 1.00 70.38 85 LEU A CA 1
ATOM 629 C C . LEU A 1 85 ? 5.128 -4.143 7.393 1.00 70.38 85 LEU A C 1
ATOM 631 O O . LEU A 1 85 ? 5.834 -4.260 6.393 1.00 70.38 85 LEU A O 1
ATOM 635 N N . THR A 1 86 ? 5.559 -4.481 8.606 1.00 69.44 86 THR A N 1
ATOM 636 C CA . THR A 1 86 ? 6.869 -5.103 8.819 1.00 69.44 86 THR A CA 1
ATOM 637 C C . THR A 1 86 ? 6.913 -6.512 8.213 1.00 69.44 86 THR A C 1
ATOM 639 O O . THR A 1 86 ? 5.898 -7.211 8.159 1.00 69.44 86 THR A O 1
ATOM 642 N N . ALA A 1 87 ? 8.100 -6.981 7.812 1.00 72.44 87 ALA A N 1
ATOM 643 C CA . ALA A 1 87 ? 8.275 -8.333 7.266 1.00 72.44 87 ALA A CA 1
ATOM 644 C C . ALA A 1 87 ? 7.731 -9.462 8.181 1.00 72.44 87 ALA A C 1
ATOM 646 O O . ALA A 1 87 ? 7.075 -10.370 7.666 1.00 72.44 87 ALA A O 1
ATOM 647 N N . PRO A 1 88 ? 7.901 -9.421 9.523 1.00 70.12 88 PRO A N 1
ATOM 648 C CA . PRO A 1 88 ? 7.253 -10.383 10.417 1.00 70.12 88 PRO A CA 1
ATOM 649 C C . PRO A 1 88 ? 5.726 -10.382 10.303 1.00 70.12 88 PRO A C 1
ATOM 651 O O . PRO A 1 88 ? 5.120 -11.450 10.238 1.00 70.12 88 PRO A O 1
ATOM 654 N N . ARG A 1 89 ? 5.104 -9.199 10.217 1.00 70.38 89 ARG A N 1
ATOM 655 C CA . ARG A 1 89 ? 3.646 -9.077 10.116 1.00 70.38 89 ARG A CA 1
ATOM 656 C C . ARG A 1 89 ? 3.123 -9.613 8.783 1.00 70.38 89 ARG A C 1
ATOM 658 O O . ARG A 1 89 ? 2.103 -10.290 8.763 1.00 70.38 89 ARG A O 1
ATOM 665 N N . LEU A 1 90 ? 3.854 -9.396 7.690 1.00 71.62 90 LEU A N 1
ATOM 666 C CA . LEU A 1 90 ? 3.535 -9.986 6.384 1.00 71.62 90 LEU A CA 1
ATOM 667 C C . LEU A 1 90 ? 3.548 -11.514 6.417 1.00 71.62 90 LEU A C 1
ATOM 669 O O . LEU A 1 90 ? 2.614 -12.149 5.925 1.00 71.62 90 LEU A O 1
ATOM 673 N N . LYS A 1 91 ? 4.550 -12.098 7.081 1.00 74.25 91 LYS A N 1
ATOM 674 C CA . LYS A 1 91 ? 4.657 -13.548 7.255 1.00 74.25 91 LYS A CA 1
ATOM 675 C C . LYS A 1 91 ? 3.508 -14.129 8.083 1.00 74.25 91 LYS A C 1
ATOM 677 O O . LYS A 1 91 ? 2.981 -15.180 7.729 1.00 74.25 91 LYS A O 1
ATOM 682 N N . GLU A 1 92 ? 3.089 -13.453 9.155 1.00 71.62 92 GLU A N 1
ATOM 683 C CA . GLU A 1 92 ? 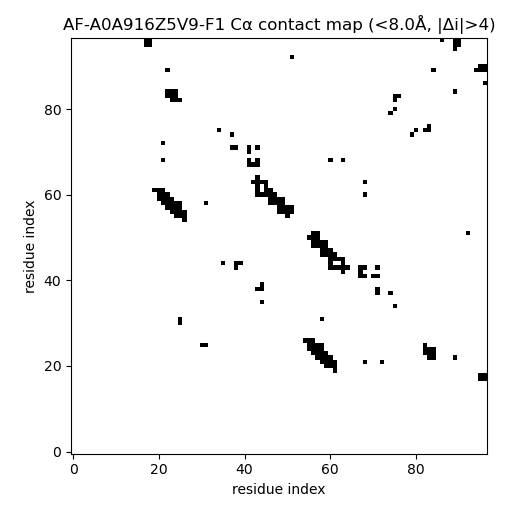1.903 -13.848 9.940 1.00 71.62 92 GLU A CA 1
ATOM 684 C C . GLU A 1 92 ? 0.618 -13.858 9.102 1.00 71.62 92 GLU A C 1
ATOM 686 O O . GLU A 1 92 ? -0.292 -14.640 9.364 1.00 71.62 92 GLU A O 1
ATOM 691 N N . MET A 1 93 ? 0.554 -13.005 8.081 1.00 69.31 93 MET A N 1
ATOM 692 C CA . MET A 1 93 ? -0.596 -12.844 7.193 1.00 69.31 93 MET A CA 1
ATOM 693 C C . MET A 1 93 ? -0.547 -13.763 5.962 1.00 69.31 93 MET A C 1
ATOM 695 O O . MET A 1 93 ? -1.448 -13.713 5.128 1.00 69.31 93 MET A O 1
ATOM 699 N N . GLY A 1 94 ? 0.480 -14.614 5.849 1.00 71.19 94 GLY A N 1
ATOM 700 C CA . GLY A 1 94 ? 0.632 -15.570 4.751 1.00 71.19 94 GLY A CA 1
ATOM 701 C C . GLY A 1 94 ? 1.242 -14.990 3.472 1.00 71.19 94 GLY A C 1
ATOM 702 O O . GLY A 1 94 ? 1.137 -15.624 2.424 1.00 71.19 94 GLY A O 1
ATOM 703 N N . TYR A 1 95 ? 1.872 -13.814 3.540 1.00 68.62 95 TYR A N 1
ATOM 704 C CA . TYR A 1 95 ? 2.673 -13.271 2.443 1.00 68.62 95 TYR A CA 1
ATOM 705 C C . TYR A 1 95 ? 4.129 -13.733 2.570 1.00 68.62 95 TYR A C 1
ATOM 707 O O . TYR A 1 95 ? 4.721 -13.648 3.649 1.00 68.62 95 TYR A O 1
ATOM 715 N N . ASP A 1 96 ? 4.714 -14.186 1.460 1.00 60.56 96 ASP A N 1
ATOM 716 C CA . ASP A 1 96 ? 6.159 -14.399 1.357 1.00 60.56 96 ASP A CA 1
ATOM 717 C C . ASP A 1 96 ? 6.838 -13.028 1.212 1.00 60.56 96 ASP A C 1
ATOM 719 O O . ASP A 1 96 ? 6.764 -12.401 0.152 1.00 60.56 96 ASP A O 1
ATOM 723 N N . ALA A 1 97 ? 7.421 -12.541 2.312 1.00 52.88 97 ALA A N 1
ATOM 724 C CA . ALA A 1 97 ? 8.212 -11.309 2.375 1.00 52.88 97 ALA A CA 1
ATOM 725 C C . ALA A 1 97 ? 9.671 -11.535 1.958 1.00 52.88 97 ALA A C 1
ATOM 727 O O . ALA A 1 97 ? 10.234 -12.595 2.325 1.00 52.88 97 ALA A O 1
#

Solvent-accessible surface area (backbone atoms only — not comparable to full-atom values): 5851 Å² total; per-residue (Å²): 140,83,88,79,86,81,79,75,78,79,75,77,75,73,81,73,87,60,84,75,51,56,56,29,48,37,74,46,76,66,56,48,52,53,48,52,51,47,22,45,77,34,58,27,63,46,65,48,77,46,77,76,55,101,64,38,30,33,43,33,35,43,97,47,51,70,69,18,48,52,48,34,52,51,49,37,58,77,78,43,57,88,30,61,54,50,61,71,57,35,47,78,72,73,42,77,112

Sequence (97 aa):
MKIAIALLPMLMAGCGQVGDAAHYAVGSADDLGKMRVAAHDCGASQMRIDKVDDTQWVFVTYGASAAAKDCFRKWVHDNAPDIELTAPRLKEMGYDA

pLDD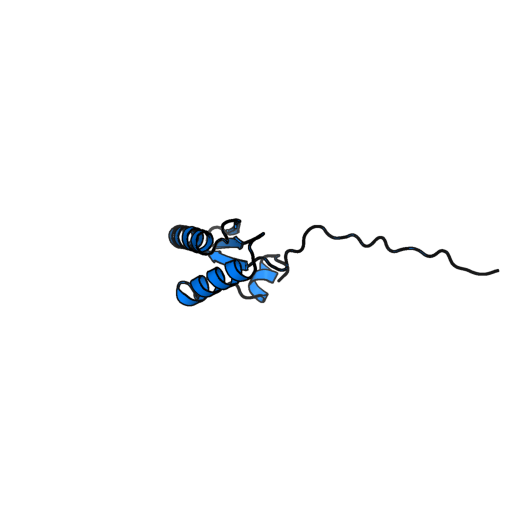T: mean 70.52, std 16.48, range [34.94, 93.06]

Radius of gyration: 18.52 Å; Cα contacts (8 Å, |Δi|>4): 109; chains: 1; bounding box: 41×63×27 Å

Organism: NCBI:txid1703339